Protein AF-A0A8T1TU38-F1 (afdb_monomer_lite)

pLDDT: mean 72.98, std 18.28, range [37.03, 92.44]

Organism: NCBI:txid29920

Secondary structure (DSSP, 8-state):
----HHHHHHHHT-HHHHHHHHHTT--SS---TTS--HHHHHHHTT-HHHHHHHHHHSHHHHTTSS-S------------------

Radius of gyration: 20.22 Å; chains: 1; bounding box: 28×25×71 Å

InterPro domains:
  IPR002110 Ankyrin repeat [PF12796] (3-57)
  IPR002110 Ankyrin repeat [PS50088] (1-33)
  IPR002110 Ankyrin repeat [SM00248] (1-30)
  IPR002110 Ankyrin repeat [SM00248] (34-63)

Structure (mmCIF, N/CA/C/O backbone):
data_AF-A0A8T1TU38-F1
#
_entry.id   AF-A0A8T1TU38-F1
#
loop_
_atom_site.group_PDB
_atom_site.id
_atom_site.type_symbol
_atom_site.label_atom_id
_atom_site.label_alt_id
_atom_site.label_comp_id
_atom_site.label_asym_id
_atom_site.label_entity_id
_atom_site.label_seq_id
_atom_site.pdbx_PDB_ins_code
_atom_site.Cartn_x
_atom_site.Cartn_y
_atom_site.Cartn_z
_atom_site.occupancy
_atom_site.B_iso_or_equiv
_atom_site.auth_seq_id
_atom_site.auth_comp_id
_atom_site.auth_asym_id
_atom_site.auth_atom_id
_atom_site.pdbx_PDB_model_num
ATOM 1 N N . MET A 1 1 ? 10.050 -17.066 -1.125 1.00 51.19 1 MET A N 1
ATOM 2 C CA . MET A 1 1 ? 9.586 -15.795 -1.719 1.00 51.19 1 MET A CA 1
ATOM 3 C C . MET A 1 1 ? 8.327 -15.417 -0.957 1.00 51.19 1 MET A C 1
ATOM 5 O O . MET A 1 1 ? 7.368 -16.164 -1.068 1.00 51.19 1 MET A O 1
ATOM 9 N N . HIS A 1 2 ? 8.338 -14.396 -0.096 1.00 65.69 2 HIS A N 1
ATOM 10 C CA . HIS A 1 2 ? 7.198 -14.108 0.797 1.00 65.69 2 HIS A CA 1
ATOM 11 C C . HIS A 1 2 ? 6.469 -12.818 0.416 1.00 65.69 2 HIS A C 1
ATOM 13 O O . HIS A 1 2 ? 5.974 -12.086 1.265 1.00 65.69 2 HIS A O 1
ATOM 19 N N . ARG A 1 3 ? 6.335 -12.590 -0.894 1.00 71.19 3 ARG A N 1
ATOM 20 C CA . ARG A 1 3 ? 5.479 -11.530 -1.417 1.00 71.19 3 ARG A CA 1
ATOM 21 C C . ARG A 1 3 ? 4.029 -11.895 -1.175 1.00 71.19 3 ARG A C 1
ATOM 23 O O . ARG A 1 3 ? 3.577 -12.963 -1.585 1.00 71.19 3 ARG A O 1
ATOM 30 N N . THR A 1 4 ? 3.312 -11.008 -0.500 1.00 82.94 4 THR A N 1
ATOM 31 C CA . THR A 1 4 ? 1.864 -11.123 -0.375 1.00 82.94 4 THR A CA 1
ATOM 32 C C . THR A 1 4 ? 1.210 -10.762 -1.713 1.00 82.94 4 THR A C 1
ATOM 34 O O . THR A 1 4 ? 1.790 -10.002 -2.4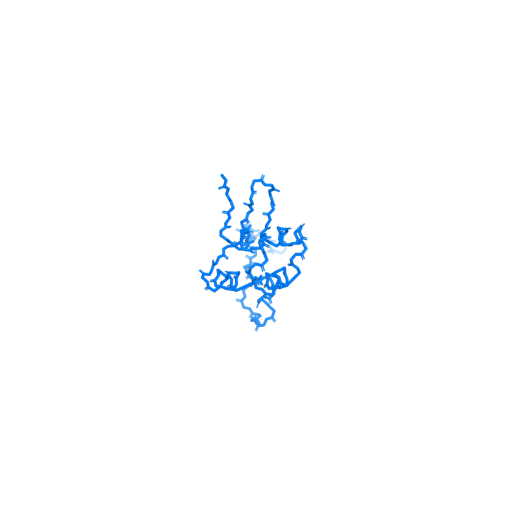99 1.00 82.94 4 THR A O 1
ATOM 37 N N . PRO A 1 5 ? -0.009 -11.256 -1.991 1.00 85.69 5 PRO A N 1
ATOM 38 C CA . PRO A 1 5 ? -0.766 -10.842 -3.173 1.00 85.69 5 PRO A CA 1
ATOM 39 C C . PRO A 1 5 ? -0.884 -9.313 -3.277 1.00 85.69 5 PRO A C 1
ATOM 41 O O . PRO A 1 5 ? -0.781 -8.747 -4.364 1.00 85.69 5 PRO A O 1
ATOM 44 N N . LEU A 1 6 ? -0.990 -8.642 -2.125 1.00 87.69 6 LEU A N 1
ATOM 45 C CA . LEU A 1 6 ? -1.064 -7.189 -2.020 1.00 87.69 6 LEU A CA 1
ATOM 46 C C . LEU A 1 6 ? 0.220 -6.498 -2.495 1.00 87.69 6 LEU A C 1
ATOM 48 O O . LEU A 1 6 ? 0.140 -5.519 -3.229 1.00 87.69 6 LEU A O 1
ATOM 52 N N . MET A 1 7 ? 1.400 -7.032 -2.163 1.00 86.88 7 MET A N 1
ATOM 53 C CA . MET A 1 7 ? 2.670 -6.506 -2.685 1.00 86.88 7 MET A CA 1
ATOM 54 C C . MET A 1 7 ? 2.778 -6.657 -4.197 1.00 86.88 7 MET A C 1
ATOM 56 O O . MET A 1 7 ? 3.301 -5.770 -4.863 1.00 86.88 7 MET A O 1
ATOM 60 N N . MET A 1 8 ? 2.291 -7.766 -4.761 1.00 88.12 8 MET A N 1
ATOM 61 C CA . MET A 1 8 ? 2.311 -7.954 -6.214 1.00 88.12 8 MET A CA 1
ATOM 62 C C . MET A 1 8 ? 1.368 -6.980 -6.924 1.00 88.12 8 M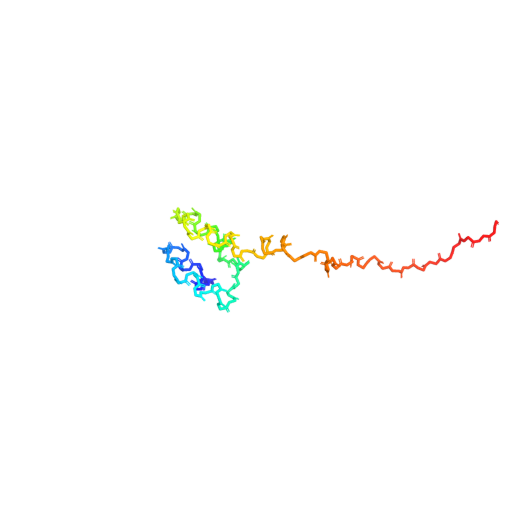ET A C 1
ATOM 64 O O . MET A 1 8 ? 1.73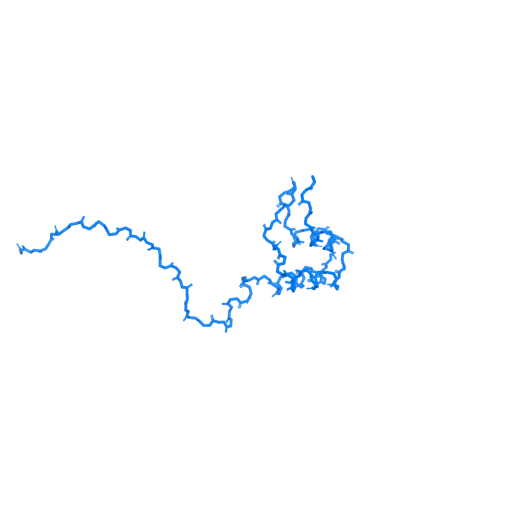4 -6.423 -7.960 1.00 88.12 8 MET A O 1
ATOM 68 N N . ALA A 1 9 ? 0.185 -6.741 -6.356 1.00 90.81 9 ALA A N 1
ATOM 69 C CA . ALA A 1 9 ? -0.751 -5.745 -6.865 1.00 90.81 9 ALA A CA 1
ATOM 70 C C . ALA A 1 9 ? -0.170 -4.322 -6.754 1.00 90.81 9 ALA A C 1
ATOM 72 O O . ALA A 1 9 ? -0.242 -3.554 -7.715 1.00 90.81 9 ALA A O 1
ATOM 73 N N . ALA A 1 10 ? 0.496 -4.010 -5.638 1.00 89.69 10 ALA A N 1
ATOM 74 C CA . ALA A 1 10 ? 1.177 -2.739 -5.412 1.00 89.69 10 ALA A CA 1
ATOM 75 C C . ALA A 1 10 ? 2.363 -2.504 -6.349 1.00 89.69 10 ALA A C 1
ATOM 77 O O . ALA A 1 10 ? 2.491 -1.422 -6.913 1.00 89.69 10 ALA A O 1
ATOM 78 N N . TYR A 1 11 ? 3.172 -3.533 -6.589 1.00 88.56 11 TYR A N 1
ATOM 79 C CA . TYR A 1 11 ? 4.272 -3.498 -7.550 1.00 88.56 11 TYR A CA 1
ATOM 80 C C . TYR A 1 11 ? 3.774 -3.191 -8.970 1.00 88.56 11 TYR A C 1
ATOM 82 O O . TYR A 1 11 ? 4.337 -2.353 -9.675 1.00 88.56 11 TYR A O 1
ATOM 90 N N . ARG A 1 12 ? 2.679 -3.842 -9.385 1.00 89.38 12 ARG A N 1
ATOM 91 C CA . ARG A 1 12 ? 2.085 -3.642 -10.716 1.00 89.38 12 ARG A CA 1
ATOM 92 C C . ARG A 1 12 ? 1.279 -2.347 -10.840 1.00 89.38 12 ARG A C 1
ATOM 94 O O . ARG A 1 12 ? 1.035 -1.910 -11.958 1.00 89.38 12 ARG A O 1
ATOM 101 N N . GLY A 1 13 ? 0.888 -1.720 -9.730 1.00 89.19 13 GLY A N 1
ATOM 102 C CA . GLY A 1 13 ? -0.002 -0.557 -9.739 1.00 89.19 13 GLY A CA 1
ATOM 103 C C . GLY A 1 13 ? -1.472 -0.915 -9.989 1.00 89.19 13 GLY A C 1
ATOM 104 O O . GLY A 1 13 ? -2.241 -0.071 -10.435 1.00 89.19 13 GLY A O 1
ATOM 105 N N . HIS A 1 14 ? -1.875 -2.164 -9.739 1.00 92.44 14 HIS A N 1
ATOM 106 C CA . HIS A 1 14 ? -3.243 -2.626 -9.983 1.00 92.44 14 HIS A CA 1
ATOM 107 C C . HIS A 1 14 ? -4.179 -2.168 -8.864 1.00 92.44 14 HIS A C 1
ATOM 109 O O . HIS A 1 14 ? -4.406 -2.891 -7.893 1.00 92.44 14 HIS A O 1
ATOM 115 N N . LYS A 1 15 ? -4.729 -0.966 -9.022 1.00 89.75 15 LYS A N 1
ATOM 116 C CA . LYS A 1 15 ? -5.627 -0.328 -8.056 1.00 89.75 15 LYS A CA 1
ATOM 117 C C . LYS A 1 15 ? -6.808 -1.223 -7.651 1.00 89.75 15 LYS A C 1
ATOM 119 O O . LYS A 1 15 ? -7.021 -1.436 -6.462 1.00 89.75 15 LYS A O 1
ATOM 124 N N . ASP A 1 16 ? -7.505 -1.810 -8.621 1.00 90.50 16 ASP A N 1
ATOM 125 C CA . ASP A 1 16 ? -8.696 -2.635 -8.366 1.00 90.50 16 ASP A CA 1
ATOM 126 C C . ASP A 1 16 ? -8.357 -3.915 -7.592 1.00 90.50 16 ASP A C 1
ATOM 128 O O . ASP A 1 16 ? -9.061 -4.310 -6.666 1.00 90.50 16 ASP A O 1
ATOM 132 N N . ALA A 1 17 ? -7.221 -4.538 -7.919 1.00 90.88 17 ALA A N 1
ATOM 133 C CA . ALA A 1 17 ? -6.737 -5.710 -7.198 1.00 90.88 17 ALA A CA 1
ATOM 134 C C . ALA A 1 17 ? -6.330 -5.360 -5.760 1.00 90.88 17 ALA A C 1
ATOM 136 O O . ALA A 1 17 ? -6.583 -6.138 -4.844 1.00 90.88 17 ALA A O 1
ATOM 137 N N . VAL A 1 18 ? -5.721 -4.188 -5.547 1.00 89.81 18 VAL A N 1
ATOM 138 C CA . VAL A 1 18 ? -5.411 -3.680 -4.203 1.00 89.81 18 VAL A CA 1
ATOM 139 C C . VAL A 1 18 ? -6.696 -3.477 -3.408 1.00 89.81 18 VAL A C 1
ATOM 141 O O . VAL A 1 18 ? -6.768 -3.951 -2.281 1.00 89.81 18 VAL A O 1
ATOM 144 N N . GLN A 1 19 ? -7.717 -2.851 -3.998 1.00 88.19 19 GLN A N 1
ATOM 145 C CA . GLN A 1 19 ? -9.020 -2.633 -3.365 1.00 88.19 19 GLN A CA 1
ATOM 146 C C . GLN A 1 19 ? -9.653 -3.957 -2.904 1.00 88.19 19 GLN A C 1
ATOM 148 O O . GLN A 1 19 ? -9.952 -4.115 -1.725 1.00 88.19 19 GLN A O 1
ATOM 153 N N . LEU A 1 20 ? -9.745 -4.948 -3.799 1.00 89.62 20 LEU A N 1
ATOM 154 C CA . LEU A 1 20 ? -10.291 -6.274 -3.480 1.00 89.62 20 LEU A CA 1
ATOM 155 C C . LEU A 1 20 ? -9.515 -6.980 -2.359 1.00 89.62 20 LEU A C 1
ATOM 157 O O . LEU A 1 20 ? -10.100 -7.631 -1.494 1.00 89.62 20 LEU A O 1
ATOM 161 N N . LEU A 1 21 ? -8.186 -6.858 -2.360 1.00 88.62 21 LEU A N 1
ATOM 162 C CA . LEU A 1 21 ? -7.343 -7.456 -1.327 1.00 88.62 21 LEU A CA 1
ATOM 163 C C . LEU A 1 21 ? -7.521 -6.753 0.023 1.00 88.62 21 LEU A C 1
ATOM 165 O O . LEU A 1 21 ? -7.578 -7.425 1.053 1.00 88.62 21 LEU A O 1
ATOM 169 N N . LEU A 1 22 ? -7.658 -5.429 0.032 1.00 85.81 22 LEU A N 1
ATOM 170 C CA . LEU A 1 22 ? -7.969 -4.662 1.238 1.00 85.81 22 LEU A CA 1
ATOM 171 C C . LEU A 1 22 ? -9.334 -5.050 1.812 1.00 85.81 22 LEU A C 1
ATOM 173 O O . LEU A 1 22 ? -9.428 -5.310 3.012 1.00 85.81 22 LEU A O 1
ATOM 177 N N . ASP A 1 23 ? -10.348 -5.186 0.957 1.00 85.56 23 ASP A N 1
ATOM 178 C CA . ASP A 1 23 ? -11.693 -5.620 1.351 1.00 85.56 23 ASP A CA 1
ATOM 179 C C . ASP A 1 23 ? -11.690 -7.049 1.919 1.00 85.56 23 ASP A C 1
ATOM 181 O O . ASP A 1 23 ? -12.431 -7.357 2.852 1.00 85.56 23 ASP A O 1
ATOM 185 N N . SER A 1 24 ? -10.796 -7.913 1.426 1.00 85.38 24 SER A N 1
ATOM 186 C CA . SER A 1 24 ? -10.595 -9.269 1.958 1.00 85.38 24 SER A CA 1
ATOM 187 C C . SER A 1 24 ? -9.853 -9.324 3.305 1.00 85.38 24 SER A C 1
ATOM 189 O O . SER A 1 24 ? -9.664 -10.408 3.858 1.00 85.38 24 SER A O 1
ATOM 191 N N . GLY A 1 25 ? -9.413 -8.181 3.843 1.00 81.38 25 GLY A N 1
ATOM 192 C CA . GLY A 1 25 ? -8.653 -8.114 5.093 1.00 81.38 25 GLY A CA 1
ATOM 193 C C . GLY A 1 25 ? -7.168 -8.452 4.933 1.00 81.38 25 GLY A C 1
ATOM 194 O O . GLY A 1 25 ? -6.549 -8.982 5.860 1.00 81.38 25 GLY A O 1
ATOM 195 N N . ALA A 1 26 ? -6.577 -8.176 3.765 1.00 83.31 26 ALA A N 1
ATOM 196 C CA . ALA A 1 26 ? -5.157 -8.416 3.533 1.00 83.31 26 ALA A CA 1
ATOM 197 C C . ALA A 1 26 ? -4.272 -7.677 4.553 1.00 83.31 26 ALA A C 1
ATOM 199 O O . ALA A 1 26 ? -4.492 -6.517 4.899 1.00 83.31 26 ALA A O 1
ATOM 200 N N . SER A 1 27 ? -3.216 -8.353 5.011 1.00 80.19 27 SER A N 1
ATOM 201 C CA . SER A 1 27 ? -2.276 -7.776 5.970 1.00 80.19 27 SER A CA 1
ATOM 202 C C . SER A 1 27 ? -1.389 -6.719 5.306 1.00 80.19 27 SER A C 1
ATOM 204 O O . SER A 1 27 ? -0.553 -7.041 4.459 1.00 80.19 27 SER A O 1
ATOM 206 N N . LEU A 1 28 ? -1.556 -5.467 5.735 1.00 79.56 28 LEU A N 1
ATOM 207 C CA . LEU A 1 28 ? -0.754 -4.315 5.305 1.00 79.56 28 LEU A CA 1
ATOM 208 C C . LEU A 1 28 ? 0.633 -4.264 5.961 1.00 79.56 28 LEU A C 1
ATOM 210 O O . LEU A 1 28 ? 1.545 -3.621 5.458 1.00 79.56 28 LEU A O 1
ATOM 214 N N . VAL A 1 29 ? 0.799 -4.968 7.080 1.00 75.06 29 VAL A N 1
ATOM 215 C CA . VAL A 1 29 ? 1.990 -4.886 7.943 1.00 75.06 29 VAL A CA 1
ATOM 216 C C . VAL A 1 29 ? 3.069 -5.902 7.576 1.00 75.06 29 VAL A C 1
ATOM 218 O O . VA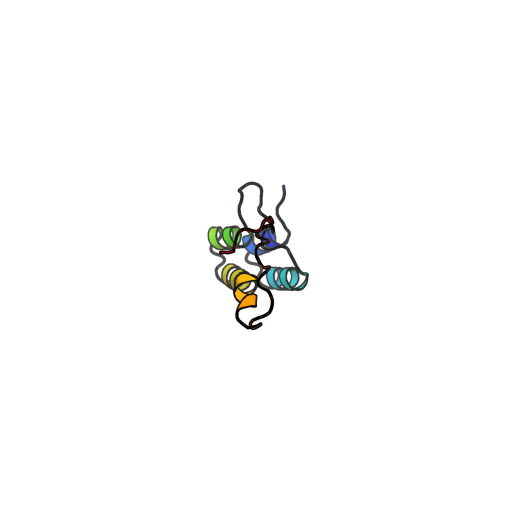L A 1 29 ? 4.183 -5.839 8.086 1.00 75.06 29 VAL A O 1
ATOM 221 N N . ARG A 1 30 ? 2.737 -6.885 6.734 1.00 78.88 30 ARG A N 1
ATOM 222 C CA . ARG A 1 30 ? 3.664 -7.956 6.372 1.00 78.88 30 ARG A CA 1
ATOM 223 C C . ARG A 1 30 ? 4.740 -7.420 5.434 1.00 78.88 30 ARG A C 1
ATOM 225 O O . ARG A 1 30 ? 4.414 -6.711 4.489 1.00 78.88 30 ARG A O 1
ATOM 232 N N . THR A 1 31 ? 5.988 -7.809 5.668 1.00 81.94 31 THR A N 1
ATOM 233 C CA . THR A 1 31 ? 7.147 -7.413 4.864 1.00 81.94 31 THR A CA 1
ATOM 234 C C . THR A 1 31 ? 7.629 -8.548 3.947 1.00 81.94 31 THR A C 1
ATOM 236 O O . THR A 1 31 ? 7.406 -9.730 4.232 1.00 81.94 31 THR A O 1
ATOM 239 N N . ASP A 1 32 ? 8.238 -8.202 2.805 1.00 79.00 32 ASP A N 1
ATOM 240 C CA . ASP A 1 32 ? 8.952 -9.164 1.942 1.00 79.00 32 ASP A CA 1
ATOM 241 C C . ASP A 1 32 ? 10.374 -9.400 2.488 1.00 79.00 32 ASP A C 1
ATOM 243 O O . ASP A 1 32 ? 10.788 -8.806 3.476 1.00 79.00 32 ASP A O 1
ATOM 247 N N . LYS A 1 33 ? 11.172 -10.228 1.810 1.00 78.75 33 LYS A N 1
ATOM 248 C CA . LYS A 1 33 ? 12.587 -10.496 2.124 1.00 78.75 33 LYS A CA 1
ATOM 249 C C . LYS A 1 33 ? 13.497 -9.262 2.196 1.00 78.75 33 LYS A C 1
ATOM 251 O O . LYS A 1 33 ? 14.620 -9.384 2.663 1.00 78.75 33 LYS A O 1
ATOM 256 N N . MET A 1 34 ? 13.045 -8.133 1.662 1.00 78.62 34 MET A N 1
ATOM 257 C CA . MET A 1 34 ? 13.760 -6.854 1.683 1.00 78.62 34 MET A CA 1
ATOM 258 C C . MET A 1 34 ? 13.282 -5.952 2.829 1.00 78.62 34 MET A C 1
ATOM 260 O O . MET A 1 34 ? 13.517 -4.751 2.787 1.00 78.62 34 MET A O 1
ATOM 264 N N . ASP A 1 35 ? 12.521 -6.505 3.777 1.00 82.88 35 ASP A N 1
ATOM 265 C CA . ASP A 1 35 ? 11.823 -5.781 4.841 1.00 82.88 35 ASP A CA 1
ATOM 266 C C . ASP A 1 35 ? 10.872 -4.682 4.339 1.00 82.88 35 ASP A C 1
ATOM 268 O O . ASP A 1 35 ? 10.459 -3.808 5.089 1.00 82.88 35 ASP A O 1
ATOM 272 N N . GLN A 1 36 ? 10.457 -4.775 3.072 1.00 83.88 36 GLN A N 1
ATOM 273 C CA . GLN A 1 36 ? 9.558 -3.811 2.450 1.00 83.88 36 GLN A CA 1
ATOM 274 C C . GLN A 1 36 ? 8.098 -4.173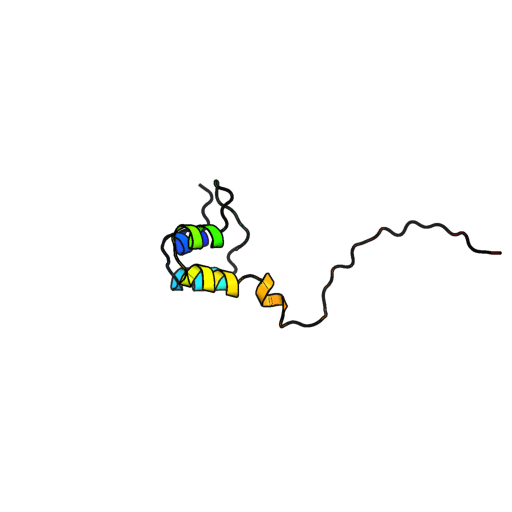 2.697 1.00 83.88 36 GLN A C 1
ATOM 276 O O . GLN A 1 36 ? 7.664 -5.285 2.389 1.00 83.88 36 GLN A O 1
ATOM 281 N N . THR A 1 37 ? 7.330 -3.212 3.187 1.00 87.06 37 THR A N 1
ATOM 282 C CA . THR A 1 37 ? 5.868 -3.230 3.282 1.00 87.06 37 THR A CA 1
ATOM 283 C C . THR A 1 37 ? 5.216 -3.046 1.901 1.00 87.06 37 THR A C 1
ATOM 285 O O . THR A 1 37 ? 5.845 -2.532 0.971 1.00 87.06 37 THR A O 1
ATOM 288 N N . PRO A 1 38 ? 3.929 -3.404 1.721 1.00 85.75 38 PRO A N 1
ATOM 289 C CA . PRO A 1 38 ? 3.205 -3.156 0.472 1.00 85.75 38 PRO A CA 1
ATOM 290 C C . PRO A 1 38 ? 3.216 -1.674 0.067 1.00 85.75 38 PRO A C 1
ATOM 292 O O . PRO A 1 38 ? 3.275 -1.362 -1.123 1.00 85.75 38 PRO A O 1
ATOM 295 N N . LEU A 1 39 ? 3.213 -0.768 1.051 1.00 88.06 39 LEU A N 1
ATOM 296 C CA . LEU A 1 39 ? 3.314 0.673 0.835 1.00 88.06 39 LEU A CA 1
ATOM 297 C C . LEU A 1 39 ? 4.689 1.069 0.284 1.00 88.06 39 LEU A C 1
ATOM 299 O O . LEU A 1 39 ? 4.763 1.782 -0.714 1.00 88.06 39 LEU A O 1
ATOM 303 N N . GLU A 1 40 ? 5.775 0.576 0.876 1.00 87.00 40 GLU A N 1
ATOM 304 C CA . GLU A 1 40 ? 7.135 0.849 0.391 1.00 87.00 40 GLU A CA 1
ATOM 305 C C . GLU A 1 40 ? 7.364 0.281 -1.008 1.00 87.00 40 GLU A C 1
ATOM 307 O O . GLU A 1 40 ? 8.019 0.923 -1.830 1.00 87.00 40 GLU A O 1
ATOM 312 N N . VAL A 1 41 ? 6.775 -0.877 -1.322 1.00 88.50 41 VAL A N 1
ATOM 313 C CA . VAL A 1 41 ? 6.791 -1.435 -2.681 1.00 88.50 41 VAL A CA 1
ATOM 314 C C . VAL A 1 41 ? 6.056 -0.512 -3.658 1.00 88.50 41 VAL A C 1
ATOM 316 O O . VAL A 1 41 ? 6.584 -0.243 -4.738 1.00 88.50 41 VAL A O 1
ATOM 319 N N . ALA A 1 42 ? 4.879 0.011 -3.295 1.00 90.12 42 ALA A N 1
ATOM 320 C CA . ALA A 1 42 ? 4.141 0.960 -4.134 1.00 90.12 42 ALA A CA 1
ATOM 321 C C . ALA A 1 42 ? 4.944 2.250 -4.377 1.00 90.12 42 ALA A C 1
ATOM 323 O O . ALA A 1 42 ? 5.069 2.693 -5.520 1.00 90.12 42 ALA A O 1
ATOM 324 N N . LEU A 1 43 ? 5.536 2.817 -3.321 1.00 88.44 43 LEU A N 1
ATOM 325 C CA . LEU A 1 43 ? 6.348 4.037 -3.387 1.00 88.44 43 LEU A CA 1
ATOM 326 C C . LEU A 1 43 ? 7.615 3.835 -4.227 1.00 88.44 43 LEU A C 1
ATOM 328 O O . LEU A 1 43 ? 7.907 4.651 -5.099 1.00 88.44 43 LEU A O 1
ATOM 332 N N . SER A 1 44 ? 8.311 2.712 -4.033 1.00 89.56 44 SER A N 1
ATOM 333 C CA . SER A 1 44 ? 9.526 2.361 -4.785 1.00 89.56 44 SER A CA 1
ATOM 334 C C . SER A 1 44 ? 9.266 2.183 -6.283 1.00 89.56 44 SER A C 1
ATOM 336 O O . SER A 1 44 ? 10.166 2.376 -7.092 1.00 89.56 44 SER A O 1
ATOM 338 N N . ASN A 1 45 ? 8.035 1.826 -6.663 1.00 88.06 45 ASN A N 1
ATOM 339 C CA . ASN A 1 45 ? 7.615 1.667 -8.059 1.00 88.06 45 ASN A CA 1
ATOM 340 C C . ASN A 1 45 ? 6.835 2.881 -8.593 1.00 88.06 45 ASN A C 1
ATOM 342 O O . ASN A 1 45 ? 6.191 2.789 -9.645 1.00 88.06 45 ASN A O 1
ATOM 346 N N . SER A 1 46 ? 6.860 4.001 -7.859 1.00 90.38 46 SER A N 1
ATOM 347 C CA . SER A 1 46 ? 6.168 5.253 -8.191 1.00 90.38 46 SER A CA 1
ATOM 348 C C . SER A 1 46 ? 4.663 5.078 -8.435 1.00 90.38 46 SER A C 1
ATOM 350 O O . SER A 1 46 ? 4.055 5.798 -9.227 1.00 90.38 46 SER A O 1
ATOM 352 N N . LYS A 1 47 ? 4.033 4.110 -7.761 1.00 92.25 47 LYS A N 1
ATOM 353 C CA . LYS A 1 47 ? 2.595 3.829 -7.860 1.00 92.25 47 LYS A CA 1
ATOM 354 C C . LYS A 1 47 ? 1.836 4.673 -6.844 1.00 92.25 47 LYS A C 1
ATOM 356 O O . LYS A 1 47 ? 1.340 4.152 -5.847 1.00 92.25 47 LYS A O 1
ATOM 361 N N . ILE A 1 48 ? 1.766 5.980 -7.099 1.00 89.00 48 ILE A N 1
ATOM 362 C CA . ILE A 1 48 ? 1.167 6.949 -6.169 1.00 89.00 48 ILE A CA 1
ATOM 363 C C . ILE A 1 48 ? -0.295 6.600 -5.881 1.00 89.00 48 ILE A C 1
ATOM 365 O O . ILE A 1 48 ? -0.650 6.519 -4.715 1.00 89.00 48 ILE A O 1
ATOM 369 N N . ASP A 1 49 ? -1.106 6.272 -6.890 1.00 90.12 49 ASP A N 1
ATOM 370 C CA . ASP A 1 49 ? -2.525 5.931 -6.688 1.00 90.12 49 ASP A CA 1
ATOM 371 C C . ASP A 1 49 ? -2.728 4.757 -5.722 1.00 90.12 49 ASP A C 1
ATOM 373 O O . ASP A 1 49 ? -3.619 4.771 -4.868 1.00 90.12 49 ASP A O 1
ATOM 377 N N . VAL A 1 50 ? -1.872 3.738 -5.833 1.00 90.81 50 VAL A N 1
ATOM 378 C CA . VAL A 1 50 ? -1.896 2.583 -4.936 1.00 90.81 50 VAL A CA 1
ATOM 379 C C . VAL A 1 50 ? -1.354 2.946 -3.560 1.00 90.81 50 VAL A C 1
ATOM 381 O O . VAL A 1 50 ? -1.948 2.555 -2.559 1.00 90.81 50 VAL A O 1
ATOM 384 N N . ALA A 1 51 ? -0.258 3.701 -3.487 1.00 90.00 51 ALA A N 1
ATOM 385 C CA . ALA A 1 51 ? 0.287 4.169 -2.218 1.00 90.00 51 ALA A CA 1
ATOM 386 C C . ALA A 1 51 ? -0.749 5.006 -1.452 1.00 90.00 51 ALA A C 1
ATOM 388 O O . ALA A 1 51 ? -0.936 4.811 -0.255 1.00 90.00 51 ALA A O 1
ATOM 389 N N . THR A 1 52 ? -1.486 5.870 -2.152 1.00 88.81 52 THR A N 1
ATOM 390 C CA . THR A 1 52 ? -2.594 6.647 -1.601 1.00 88.81 52 THR A CA 1
ATOM 391 C C . THR A 1 52 ? -3.690 5.729 -1.067 1.00 88.81 52 THR A C 1
ATOM 393 O O . THR A 1 52 ? -4.063 5.875 0.095 1.00 88.81 52 THR A O 1
ATOM 396 N N . LEU A 1 53 ? -4.160 4.742 -1.841 1.00 88.25 53 LEU A N 1
ATOM 397 C CA . LEU A 1 53 ? -5.140 3.766 -1.343 1.00 88.25 53 LEU A CA 1
ATOM 398 C C . LEU A 1 53 ? -4.656 3.027 -0.092 1.00 88.25 53 LEU A C 1
ATOM 400 O O . LEU A 1 53 ? -5.407 2.915 0.875 1.00 88.25 53 LEU A O 1
ATOM 404 N N .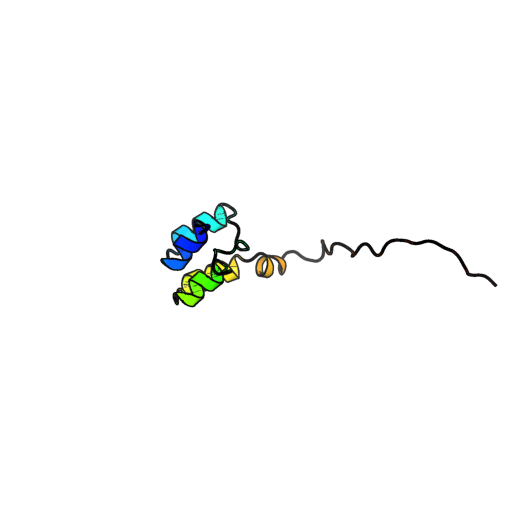 LEU A 1 54 ? -3.406 2.560 -0.093 1.00 86.69 54 LEU A N 1
ATOM 405 C CA . LEU A 1 54 ? -2.816 1.854 1.041 1.00 86.69 54 LEU A CA 1
ATOM 406 C C . LEU A 1 54 ? -2.783 2.751 2.285 1.00 86.69 54 LEU A C 1
ATOM 408 O O . LEU A 1 54 ? -3.265 2.334 3.334 1.00 86.69 54 LEU A O 1
ATOM 412 N N . VAL A 1 55 ? -2.339 4.007 2.158 1.00 85.44 55 VAL A N 1
ATOM 413 C CA . VAL A 1 55 ? -2.329 4.996 3.255 1.00 85.44 55 VAL A CA 1
ATOM 414 C C . VAL A 1 55 ? -3.732 5.271 3.803 1.00 85.44 55 VAL A C 1
ATOM 416 O O . VAL A 1 55 ? -3.899 5.361 5.018 1.00 85.44 55 VAL A O 1
ATOM 419 N N . TYR A 1 56 ? -4.746 5.379 2.941 1.00 82.81 56 TYR A N 1
ATOM 420 C CA . TYR A 1 56 ? -6.133 5.563 3.383 1.00 82.81 56 TYR A CA 1
ATOM 421 C C . TYR A 1 56 ? -6.718 4.307 4.044 1.00 82.81 56 TYR A C 1
ATOM 423 O O . TYR A 1 56 ? -7.562 4.422 4.933 1.00 82.81 56 TYR A O 1
ATOM 431 N N . SER A 1 57 ? -6.268 3.121 3.631 1.00 76.62 57 SER A N 1
ATOM 432 C CA . SER A 1 57 ? -6.708 1.836 4.184 1.00 76.62 57 SER A CA 1
ATOM 433 C C . SER A 1 57 ? -6.017 1.451 5.495 1.00 76.62 57 SER A C 1
ATOM 435 O O . SER A 1 57 ? -6.538 0.624 6.245 1.00 76.62 57 SER A O 1
ATOM 437 N N . GLU A 1 58 ? -4.863 2.056 5.798 1.00 66.00 58 GLU A N 1
ATOM 438 C CA . GLU A 1 58 ? -4.122 1.796 7.027 1.00 66.00 58 GLU A CA 1
ATOM 439 C C . GLU A 1 58 ? -5.015 2.024 8.262 1.00 66.00 58 GLU A C 1
ATOM 441 O O . GLU A 1 58 ? -5.619 3.094 8.422 1.00 66.00 58 GLU A O 1
ATOM 446 N N . PRO A 1 59 ? -5.061 1.077 9.219 1.00 58.19 59 PRO A N 1
ATOM 447 C CA . PRO A 1 59 ? -5.838 1.229 10.447 1.00 58.19 59 PRO A CA 1
ATOM 448 C C . PRO A 1 59 ? -5.385 2.432 11.287 1.00 58.19 59 PRO A C 1
ATOM 450 O O . PRO A 1 59 ? -6.152 2.937 12.107 1.00 58.19 59 PRO A O 1
ATOM 453 N N . ARG A 1 60 ? -4.161 2.934 11.061 1.00 56.91 60 ARG A N 1
ATOM 454 C CA . ARG A 1 60 ? -3.672 4.200 11.627 1.00 56.91 60 ARG A CA 1
ATOM 455 C C . ARG A 1 60 ? -4.512 5.408 11.194 1.00 56.91 60 ARG A C 1
ATOM 457 O O . ARG A 1 60 ? -4.693 6.316 12.001 1.00 56.91 60 ARG A O 1
ATOM 464 N N . TYR A 1 61 ? -5.051 5.404 9.975 1.00 50.06 61 TYR A N 1
ATOM 465 C CA . TYR A 1 61 ? -5.976 6.426 9.480 1.00 50.06 61 TYR A CA 1
ATOM 466 C C . TYR A 1 61 ? -7.437 6.104 9.839 1.00 50.06 61 TYR A C 1
ATOM 468 O O . TYR A 1 61 ? -8.197 7.009 10.190 1.00 50.06 61 TYR A O 1
ATOM 476 N N . ARG A 1 62 ? -7.814 4.813 9.882 1.00 54.59 62 ARG A N 1
ATOM 477 C CA . ARG A 1 62 ? -9.157 4.371 10.322 1.00 54.59 62 ARG A CA 1
ATOM 478 C C . ARG A 1 62 ? -9.489 4.803 11.761 1.00 54.59 62 ARG A C 1
ATOM 480 O O . ARG A 1 62 ? -10.640 5.094 12.067 1.00 54.59 62 ARG A O 1
ATOM 487 N N . ARG A 1 63 ? -8.483 4.926 12.639 1.00 48.72 63 ARG A N 1
ATOM 488 C CA . ARG A 1 63 ? -8.665 5.192 14.081 1.00 48.72 63 ARG A CA 1
ATOM 489 C C . ARG A 1 63 ? -8.944 6.651 14.487 1.00 48.72 63 ARG A C 1
ATOM 491 O O . ARG A 1 63 ? -8.926 6.938 15.679 1.00 48.72 63 ARG A O 1
ATOM 498 N N . ARG A 1 64 ? -9.186 7.593 13.562 1.00 48.62 64 ARG A N 1
ATOM 499 C CA . ARG A 1 64 ? -9.514 8.994 13.936 1.00 48.62 64 ARG A CA 1
ATOM 500 C C . ARG A 1 64 ? -11.019 9.308 13.952 1.00 48.62 64 ARG A C 1
ATOM 502 O O . ARG A 1 64 ? -11.397 10.384 14.404 1.00 48.62 64 ARG A O 1
ATOM 509 N N . ARG A 1 65 ? -11.887 8.394 13.499 1.00 45.22 65 ARG A N 1
ATOM 510 C CA . ARG A 1 65 ? -13.353 8.590 13.519 1.00 45.22 65 ARG A CA 1
ATOM 511 C C . ARG A 1 65 ? -14.133 7.663 14.449 1.00 45.22 65 ARG A C 1
ATOM 513 O O . ARG A 1 65 ? -15.337 7.840 14.577 1.00 45.22 65 ARG A O 1
ATOM 520 N N . GLU A 1 66 ? -13.462 6.749 15.140 1.00 45.97 66 GLU A N 1
ATOM 521 C CA . GLU A 1 66 ? -14.045 6.009 16.261 1.00 45.97 66 GLU A CA 1
ATOM 522 C C . GLU A 1 66 ? -13.426 6.551 17.550 1.00 45.97 66 GLU A C 1
ATOM 524 O O . GLU A 1 66 ? -12.287 6.259 17.914 1.00 45.97 66 GLU A O 1
ATOM 529 N N . SER A 1 67 ? -14.172 7.465 18.158 1.00 48.38 67 SER A N 1
ATOM 530 C CA . SER A 1 67 ? -13.930 8.143 19.423 1.00 48.38 67 SER A CA 1
ATOM 531 C C . SER A 1 67 ? -13.380 7.209 20.511 1.00 48.38 67 SER A C 1
ATOM 533 O O . SER A 1 67 ? -13.809 6.069 20.630 1.00 48.38 67 SER A O 1
ATOM 535 N N . THR A 1 68 ? -12.473 7.720 21.350 1.00 50.03 68 THR A N 1
ATOM 536 C CA . THR A 1 68 ? -12.503 7.494 22.811 1.00 50.03 68 THR A CA 1
ATOM 537 C C . THR A 1 68 ? -13.069 6.138 23.291 1.00 50.03 68 THR A C 1
ATOM 539 O O . THR A 1 68 ? -14.135 6.122 23.894 1.00 50.03 68 THR A O 1
ATOM 542 N N . SER A 1 69 ? -12.423 4.990 23.039 1.00 48.50 69 SER A N 1
ATOM 543 C CA . SER A 1 69 ? -12.914 3.719 23.623 1.00 48.50 69 SER A CA 1
ATOM 544 C C . SER A 1 69 ? -11.923 2.545 23.696 1.00 48.50 69 SER A C 1
ATOM 546 O O . SER A 1 69 ? -12.345 1.438 24.011 1.00 48.50 69 SER A O 1
ATOM 548 N N . ALA A 1 70 ? -10.625 2.705 23.427 1.00 43.00 70 ALA A N 1
ATOM 549 C CA . ALA A 1 70 ? -9.677 1.600 23.647 1.00 43.00 70 ALA A CA 1
ATOM 550 C C . ALA A 1 70 ? -8.222 2.082 23.657 1.00 43.00 70 ALA A C 1
ATOM 552 O O . ALA A 1 70 ? -7.469 1.872 22.705 1.00 43.00 70 ALA A O 1
ATOM 553 N N . LEU A 1 71 ? -7.804 2.723 24.746 1.00 37.03 71 LEU A N 1
ATOM 554 C CA . LEU A 1 71 ? -6.412 2.591 25.161 1.00 37.03 71 LEU A CA 1
ATOM 555 C C . LEU A 1 71 ? -6.325 1.253 25.905 1.00 37.03 71 LEU A C 1
ATOM 557 O O . LEU A 1 71 ? -7.053 1.087 26.883 1.00 37.03 71 LEU A O 1
ATOM 561 N N . PRO A 1 72 ? -5.489 0.289 25.486 1.00 39.00 72 PRO A N 1
ATOM 562 C CA . PRO A 1 72 ? -5.068 -0.733 26.422 1.00 39.00 72 PRO A CA 1
ATOM 563 C C . PRO A 1 72 ? -4.265 0.007 27.490 1.00 39.00 72 PRO A C 1
ATOM 565 O O . PRO A 1 72 ? -3.186 0.531 27.205 1.00 39.00 72 PRO A O 1
ATOM 568 N N . GLU A 1 73 ? -4.833 0.130 28.691 1.00 41.72 73 GLU A N 1
ATOM 569 C CA . GLU A 1 73 ? -4.078 0.592 29.847 1.00 41.72 73 GLU A CA 1
ATOM 570 C C . GLU A 1 73 ? -2.773 -0.215 29.909 1.00 41.72 73 GLU A C 1
ATOM 572 O O . GLU A 1 73 ? -2.816 -1.452 29.875 1.00 41.72 73 GLU A O 1
ATOM 577 N N . PRO A 1 74 ? -1.600 0.437 29.969 1.00 41.34 74 PRO A N 1
ATOM 578 C CA . PRO A 1 74 ? -0.384 -0.272 30.301 1.00 41.34 74 PRO A CA 1
ATOM 579 C C . PRO A 1 74 ? -0.596 -0.871 31.689 1.00 41.34 74 PRO A C 1
ATOM 581 O O . PRO A 1 74 ? -0.764 -0.144 32.667 1.00 41.34 74 PRO A O 1
ATOM 584 N N . GLN A 1 75 ? -0.617 -2.203 31.770 1.00 41.84 75 GLN A N 1
ATOM 585 C CA . GLN A 1 75 ? -0.600 -2.927 33.033 1.00 41.84 75 GLN A CA 1
ATOM 586 C C . GLN A 1 75 ? 0.715 -2.625 33.761 1.00 41.84 75 GLN A C 1
ATOM 588 O O . GLN A 1 75 ? 1.675 -3.397 33.719 1.00 41.84 75 GLN A O 1
ATOM 593 N N . VAL A 1 76 ? 0.762 -1.487 34.451 1.00 49.78 76 VAL A N 1
ATOM 594 C CA . VAL A 1 76 ? 1.731 -1.240 35.509 1.00 49.78 76 VAL A CA 1
ATOM 595 C C . VAL A 1 76 ? 1.284 -2.120 36.662 1.00 49.78 76 VAL A C 1
ATOM 597 O O . VAL A 1 76 ? 0.318 -1.846 37.374 1.00 49.78 76 VAL A O 1
ATOM 600 N N . LYS A 1 77 ? 1.960 -3.265 36.744 1.00 52.84 77 LYS A N 1
ATOM 601 C CA . LYS A 1 77 ? 1.856 -4.267 37.795 1.00 52.84 77 LYS A CA 1
ATOM 602 C C . LYS A 1 77 ? 1.628 -3.594 39.147 1.00 52.84 77 LYS A C 1
ATOM 604 O O . LYS A 1 77 ? 2.499 -2.908 39.673 1.00 52.84 77 LYS A O 1
ATOM 609 N N . ARG A 1 78 ? 0.458 -3.858 39.727 1.00 51.22 78 ARG A N 1
ATOM 610 C CA . ARG A 1 78 ? 0.206 -3.687 41.156 1.00 51.22 78 ARG A CA 1
ATOM 611 C C . ARG A 1 78 ? 1.200 -4.558 41.932 1.00 51.22 78 ARG A C 1
ATOM 613 O O . ARG A 1 78 ? 0.977 -5.751 42.102 1.00 51.22 78 ARG A O 1
ATOM 620 N N . GLN A 1 79 ? 2.269 -3.956 42.425 1.00 47.31 79 GLN A N 1
ATOM 621 C CA . GLN A 1 79 ? 2.919 -4.356 43.672 1.00 47.31 79 GLN A CA 1
ATOM 622 C C . GLN A 1 79 ? 2.561 -3.222 44.641 1.00 47.31 79 GLN A C 1
ATOM 624 O O . GLN A 1 79 ? 3.010 -2.099 44.468 1.00 47.31 79 GLN A O 1
ATOM 629 N N . ARG A 1 80 ? 1.515 -3.359 45.478 1.00 51.53 80 ARG A N 1
ATOM 630 C CA . ARG A 1 80 ? 1.607 -3.925 46.843 1.00 51.53 80 ARG A CA 1
ATOM 631 C C . ARG A 1 80 ? 3.010 -3.633 47.390 1.00 51.53 80 ARG A C 1
ATOM 633 O O . ARG A 1 80 ? 3.956 -4.260 46.943 1.00 51.53 80 ARG A O 1
ATOM 640 N N . THR A 1 81 ? 3.189 -2.668 48.279 1.00 52.34 81 THR A N 1
ATOM 641 C CA . THR A 1 81 ? 2.686 -2.749 49.655 1.00 52.34 81 THR A CA 1
ATOM 642 C C . THR A 1 81 ? 2.624 -1.383 50.338 1.00 52.34 81 THR A C 1
ATOM 644 O O . THR A 1 81 ? 3.351 -0.459 49.996 1.00 52.34 81 THR A O 1
ATOM 647 N N . ALA A 1 82 ? 1.722 -1.316 51.315 1.00 55.00 82 ALA A N 1
ATOM 648 C CA . ALA A 1 82 ? 1.465 -0.240 52.258 1.00 55.00 82 ALA A CA 1
ATOM 649 C C . ALA A 1 82 ? 2.717 0.467 52.800 1.00 55.00 82 ALA A C 1
ATOM 651 O O . ALA A 1 82 ? 3.646 -0.211 53.229 1.00 55.00 82 ALA A O 1
ATOM 652 N N . ASN A 1 83 ? 2.670 1.803 52.875 1.00 48.44 83 ASN A N 1
ATOM 653 C CA . ASN A 1 83 ? 3.143 2.525 54.060 1.00 48.44 83 ASN A CA 1
ATOM 654 C C . ASN A 1 83 ? 2.672 3.995 54.076 1.00 48.44 83 ASN A C 1
ATOM 656 O O . ASN A 1 83 ? 3.373 4.891 53.620 1.00 48.44 83 ASN A O 1
ATOM 660 N N . ILE A 1 84 ? 1.462 4.225 54.583 1.00 53.34 84 ILE A N 1
ATOM 661 C CA . ILE A 1 84 ? 1.017 5.474 55.230 1.00 53.34 84 ILE A CA 1
ATOM 662 C C . ILE A 1 84 ? 0.081 4.942 56.331 1.00 53.34 84 ILE A C 1
ATOM 664 O O . ILE A 1 84 ? -0.789 4.128 56.021 1.00 53.34 84 ILE A O 1
ATOM 668 N N . SER A 1 85 ? 0.311 5.140 57.627 1.00 41.66 85 SER A N 1
ATOM 669 C CA . SER A 1 85 ? 0.446 6.393 58.391 1.00 41.66 85 SER A CA 1
ATOM 670 C C . SER A 1 85 ? 0.946 6.061 59.822 1.00 41.66 85 SER A C 1
ATOM 672 O O . SER A 1 85 ? 1.029 4.869 60.134 1.00 41.66 85 SER A O 1
ATOM 674 N N . PRO A 1 86 ? 1.069 7.017 60.767 1.00 57.22 86 PRO A N 1
ATOM 675 C CA . PRO A 1 86 ? 1.283 8.466 60.673 1.00 57.22 86 PRO A CA 1
ATOM 676 C C . PRO A 1 86 ? 2.683 8.909 61.148 1.00 57.22 86 PRO A C 1
ATOM 678 O O . PRO A 1 86 ? 3.367 8.128 61.846 1.00 57.22 86 PRO A O 1
#

Sequence (86 aa):
MHRTPLMMAAYRGHKDAVQLLLDSGASLVRTDKMDQTPLEVALSNSKIDVATLLVYSEPRYRRRRESTSALPEPQVKRQRTANISP

Foldseek 3Di:
DPDDQLLVCLLVLVQVSNVVCLVVVHDQCDADPVRDGSLNSNVVNVSVSSNVVSVCSPVVNVPPPDDDDDDPPPCPDDDDDDDDDD